Protein AF-A0A6G3X5P5-F1 (afdb_monomer_lite)

pLDDT: mean 79.2, std 9.87, range [49.31, 92.62]

Radius of gyration: 18.9 Å; chains: 1; bounding box: 40×33×54 Å

Organism: NCBI:txid2706086

Secondary structure (DSSP, 8-state):
-HHHHHHHHHHHHHHHHHHHHHHHHHHHHHH---HHHHHHHHHHHHHHHHHHHHHHHHHHHHHT--TT----HHHHHHHHHHHHHHHHTS-------S-HHHH--

Sequence (105 aa):
EDRDRIARDLHDLVIQRLFATGMMLESAQRRSVVPEVRTGVGRAVDELDVTIQEIRTAIFALQQEPAEAPSGLRTRVLREINMAAVPLGFKPSHRFLGPVDSLVG

Foldseek 3Di:
DVVLVVVVVVLVVVLVVLVVVLVVLVVVLVPDPDPVSVVVSVVVSVVSVVVSLVSVLVNVVVVPPDVDDDPFPVNVVVNVQVNVCVVVVHRDDDDDDPPRRVVVD

InterPro domains:
  IPR011712 Signal transduction histidine kinase, subgroup 3, dimerisation and phosphoacceptor domain [PF07730] (3-64)
  IPR050482 Sensor Histidine Kinase Two-Component System [PTHR24421] (1-84)

Structure (mmCIF, N/CA/C/O backbone):
data_AF-A0A6G3X5P5-F1
#
_entry.id   AF-A0A6G3X5P5-F1
#
loop_
_atom_site.group_PDB
_atom_site.id
_atom_site.type_symbol
_atom_site.label_atom_id
_atom_site.label_alt_id
_atom_site.label_comp_id
_atom_site.label_asym_id
_atom_site.label_entity_id
_atom_site.label_seq_id
_atom_site.pdbx_PDB_ins_code
_atom_site.Cartn_x
_atom_site.Cartn_y
_atom_site.Cartn_z
_atom_site.occupancy
_atom_site.B_iso_or_equiv
_atom_site.auth_seq_id
_atom_site.auth_comp_id
_atom_site.auth_asym_id
_atom_site.auth_atom_id
_atom_site.pdbx_PDB_model_num
ATOM 1 N N . GLU A 1 1 ? 20.945 6.984 -12.190 1.00 62.38 1 GLU A N 1
ATOM 2 C CA . GLU A 1 1 ? 21.417 6.096 -11.105 1.00 62.38 1 GLU A CA 1
ATOM 3 C C . GLU A 1 1 ? 21.308 6.731 -9.714 1.00 62.38 1 GLU A C 1
ATOM 5 O O . GLU A 1 1 ? 20.435 6.314 -8.963 1.00 62.38 1 GLU A O 1
ATOM 10 N N . ASP A 1 2 ? 22.084 7.767 -9.358 1.00 71.38 2 ASP A N 1
ATOM 11 C CA . ASP A 1 2 ? 21.973 8.395 -8.020 1.00 71.38 2 ASP A CA 1
ATOM 12 C C . ASP A 1 2 ? 20.628 9.087 -7.770 1.00 71.38 2 ASP A C 1
ATOM 14 O O . ASP A 1 2 ? 20.056 8.964 -6.690 1.00 71.38 2 ASP A O 1
ATOM 18 N N . ARG A 1 3 ? 20.079 9.765 -8.783 1.00 68.44 3 ARG A N 1
ATOM 19 C CA . ARG A 1 3 ? 18.749 10.386 -8.700 1.00 68.44 3 ARG A CA 1
ATOM 20 C C . ARG A 1 3 ? 17.646 9.349 -8.466 1.00 68.44 3 ARG A C 1
ATOM 22 O O . ARG A 1 3 ? 16.772 9.570 -7.634 1.00 68.44 3 ARG A O 1
ATOM 29 N N . ASP A 1 4 ? 17.722 8.211 -9.151 1.00 70.12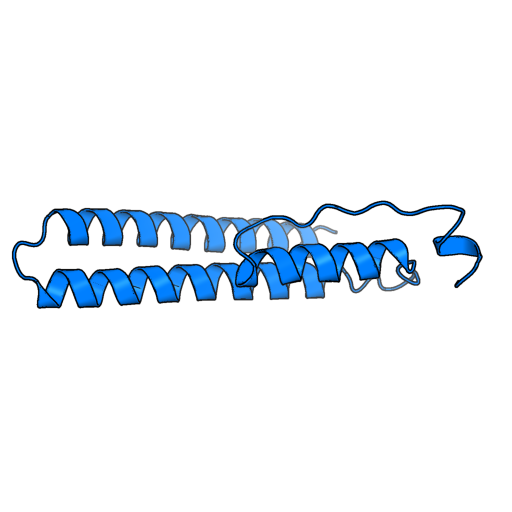 4 ASP A N 1
ATOM 30 C CA . ASP A 1 4 ? 16.738 7.125 -9.040 1.00 70.12 4 ASP A CA 1
ATOM 31 C C . ASP A 1 4 ? 16.857 6.397 -7.698 1.00 70.12 4 ASP A C 1
ATOM 33 O O . ASP A 1 4 ? 15.864 5.932 -7.143 1.00 70.12 4 ASP A O 1
ATOM 37 N N . ARG A 1 5 ? 18.077 6.322 -7.153 1.00 74.69 5 ARG A N 1
ATOM 38 C CA . ARG A 1 5 ? 18.348 5.819 -5.804 1.00 74.69 5 ARG A CA 1
ATOM 39 C C . ARG A 1 5 ? 17.787 6.751 -4.732 1.00 74.69 5 ARG A C 1
ATOM 41 O O . ARG A 1 5 ? 17.042 6.286 -3.882 1.00 74.69 5 ARG A O 1
ATOM 48 N N . ILE A 1 6 ? 18.053 8.055 -4.823 1.00 72.44 6 ILE A N 1
ATOM 49 C CA . ILE A 1 6 ? 17.511 9.061 -3.894 1.00 72.44 6 ILE A CA 1
ATOM 50 C C . ILE A 1 6 ? 15.977 9.073 -3.933 1.00 72.44 6 ILE A C 1
ATOM 52 O O . ILE A 1 6 ? 15.340 9.148 -2.886 1.00 72.44 6 ILE A O 1
ATOM 56 N N . ALA A 1 7 ? 15.377 8.967 -5.123 1.00 76.00 7 ALA A N 1
ATOM 57 C CA . ALA A 1 7 ? 13.928 8.870 -5.263 1.00 76.00 7 ALA A CA 1
ATOM 58 C C . ALA A 1 7 ? 13.378 7.615 -4.564 1.00 76.00 7 ALA A C 1
ATOM 60 O O . ALA A 1 7 ? 12.434 7.723 -3.786 1.00 76.00 7 ALA A O 1
ATOM 61 N N . ARG A 1 8 ? 13.996 6.442 -4.774 1.00 77.75 8 ARG A N 1
ATOM 62 C CA . ARG A 1 8 ? 13.635 5.194 -4.076 1.00 77.75 8 ARG A CA 1
ATOM 63 C C . ARG A 1 8 ? 13.721 5.323 -2.558 1.00 77.75 8 ARG A C 1
ATOM 65 O O . ARG A 1 8 ? 12.732 5.058 -1.884 1.00 77.75 8 ARG A O 1
ATOM 72 N N . ASP A 1 9 ? 14.849 5.804 -2.046 1.00 80.00 9 ASP A N 1
ATOM 73 C CA . ASP A 1 9 ? 15.077 5.940 -0.605 1.00 80.00 9 ASP A CA 1
ATOM 74 C C . ASP A 1 9 ? 14.063 6.910 0.034 1.00 80.00 9 ASP A C 1
ATOM 76 O O . ASP A 1 9 ? 13.534 6.657 1.120 1.00 80.00 9 ASP A O 1
ATOM 80 N N . LEU A 1 10 ? 13.737 8.012 -0.658 1.00 80.88 10 LEU A N 1
ATOM 81 C CA . LEU A 1 10 ? 12.734 8.973 -0.199 1.00 80.88 10 LEU A CA 1
ATOM 82 C C . LEU A 1 10 ? 11.329 8.360 -0.176 1.00 80.88 10 LEU A C 1
ATOM 84 O O . LEU A 1 10 ? 10.585 8.556 0.785 1.00 80.88 10 LEU A O 1
ATOM 88 N N . HIS A 1 11 ? 10.959 7.616 -1.215 1.00 83.75 11 HIS A N 1
ATOM 89 C CA . HIS A 1 11 ? 9.668 6.946 -1.283 1.00 83.75 11 HIS A CA 1
ATOM 90 C C . HIS A 1 11 ? 9.511 5.862 -0.210 1.00 83.75 11 HIS A C 1
ATOM 92 O O . HIS A 1 11 ? 8.465 5.804 0.441 1.00 83.75 11 HIS A O 1
ATOM 98 N N . ASP A 1 12 ? 10.550 5.063 0.033 1.00 85.31 12 ASP A N 1
ATOM 99 C CA . ASP A 1 12 ? 10.557 4.065 1.103 1.00 85.31 12 ASP A CA 1
ATOM 100 C C . ASP A 1 12 ? 10.393 4.730 2.475 1.00 85.31 12 ASP A C 1
ATOM 102 O O . ASP A 1 12 ? 9.606 4.265 3.303 1.00 85.31 12 ASP A O 1
ATOM 106 N N . LEU A 1 13 ? 11.060 5.868 2.699 1.00 85.62 13 LEU A N 1
ATOM 107 C CA . LEU A 1 13 ? 10.904 6.655 3.921 1.00 85.62 13 LEU A CA 1
ATOM 108 C C .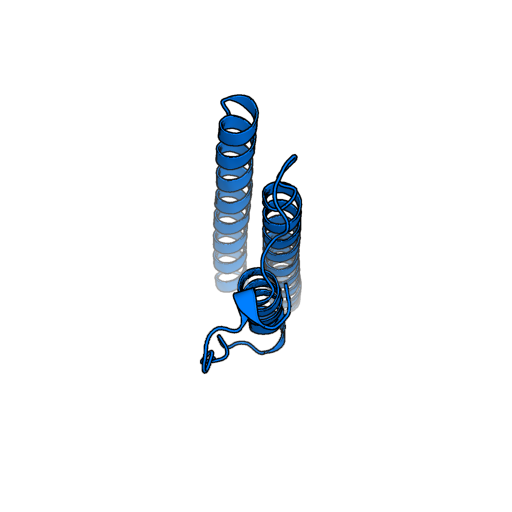 LEU A 1 13 ? 9.474 7.196 4.091 1.0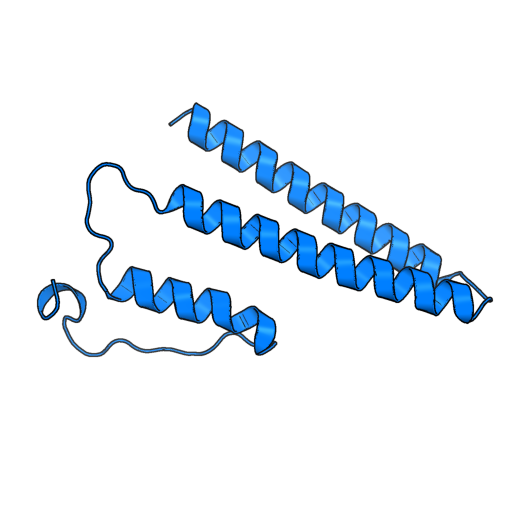0 85.62 13 LEU A C 1
ATOM 110 O O . LEU A 1 13 ? 8.932 7.163 5.199 1.00 85.62 13 LEU A O 1
ATOM 114 N N . VAL A 1 14 ? 8.853 7.697 3.018 1.00 85.69 14 VAL A N 1
ATOM 115 C CA . VAL A 1 14 ? 7.459 8.172 3.047 1.00 85.69 14 VAL A CA 1
ATOM 116 C C . VAL A 1 14 ? 6.511 7.024 3.396 1.00 85.69 14 VAL A C 1
ATOM 118 O O . VAL A 1 14 ? 5.702 7.170 4.312 1.00 85.69 14 VAL A O 1
ATOM 121 N N . ILE A 1 15 ? 6.656 5.864 2.747 1.00 83.62 15 ILE A N 1
ATOM 122 C CA . ILE A 1 15 ? 5.841 4.671 3.020 1.00 83.62 15 ILE A CA 1
ATOM 123 C C . ILE A 1 15 ? 5.992 4.229 4.484 1.00 83.62 15 ILE A C 1
ATOM 125 O O . ILE A 1 15 ? 4.992 4.004 5.164 1.00 83.62 15 ILE A O 1
ATOM 129 N N . GLN A 1 16 ? 7.220 4.162 5.007 1.00 87.44 16 GLN A N 1
ATOM 130 C CA . GLN A 1 16 ? 7.474 3.793 6.405 1.00 87.44 16 GLN A CA 1
ATOM 131 C C . GLN A 1 16 ? 6.792 4.745 7.400 1.00 87.44 16 GLN A C 1
ATOM 133 O O . GLN A 1 16 ? 6.205 4.297 8.387 1.00 87.44 16 GLN A O 1
ATOM 138 N N . ARG A 1 17 ? 6.836 6.060 7.149 1.00 86.06 17 ARG A N 1
ATOM 139 C CA . ARG A 1 17 ? 6.195 7.065 8.016 1.00 86.06 17 ARG A CA 1
ATOM 140 C C . ARG A 1 17 ? 4.673 6.977 7.997 1.00 86.06 17 ARG A C 1
ATOM 142 O O . ARG A 1 17 ? 4.046 7.158 9.043 1.00 86.06 17 ARG A O 1
ATOM 149 N N . LEU A 1 18 ? 4.085 6.692 6.838 1.00 86.88 18 LEU A N 1
ATOM 150 C CA . LEU A 1 18 ? 2.645 6.476 6.721 1.00 86.88 18 LEU A CA 1
ATOM 151 C C . LEU A 1 18 ? 2.218 5.227 7.502 1.00 86.88 18 LEU A C 1
ATOM 153 O O . LEU A 1 18 ? 1.291 5.317 8.303 1.00 86.88 18 LEU A O 1
ATOM 157 N N . PHE A 1 19 ? 2.963 4.119 7.399 1.00 83.44 19 PHE A N 1
ATOM 158 C CA . PHE A 1 19 ? 2.718 2.926 8.222 1.00 83.44 19 PHE A CA 1
ATOM 159 C C . PHE A 1 19 ? 2.820 3.207 9.723 1.00 83.44 19 PHE A C 1
ATOM 161 O O . PHE A 1 19 ? 1.951 2.802 10.494 1.00 83.44 19 PHE A O 1
ATOM 168 N N . ALA A 1 20 ? 3.860 3.925 10.155 1.00 84.94 20 ALA A N 1
ATOM 169 C CA . ALA A 1 20 ? 4.012 4.300 11.559 1.00 84.94 20 ALA A CA 1
ATOM 170 C C . ALA A 1 20 ? 2.817 5.129 12.058 1.00 84.94 20 ALA A C 1
ATOM 172 O O . ALA A 1 20 ? 2.315 4.902 13.160 1.00 84.94 20 ALA A O 1
ATOM 173 N N . THR A 1 21 ? 2.324 6.042 11.221 1.00 86.06 21 THR A N 1
ATOM 174 C CA . THR A 1 21 ? 1.151 6.868 11.520 1.00 86.06 21 THR A CA 1
ATOM 175 C C . THR A 1 21 ? -0.123 6.020 11.601 1.00 86.06 21 THR A C 1
ATOM 177 O O . THR A 1 21 ? -0.878 6.164 12.561 1.00 86.06 21 THR A O 1
ATOM 180 N N . GLY A 1 22 ? -0.326 5.080 10.671 1.00 87.75 22 GLY A N 1
ATOM 181 C CA . GLY A 1 22 ? -1.425 4.108 10.713 1.00 87.75 22 GLY A CA 1
ATOM 182 C C . GLY A 1 22 ? -1.438 3.300 12.015 1.00 87.75 22 GLY A C 1
ATOM 183 O O . GLY A 1 22 ? -2.445 3.270 12.719 1.00 87.75 22 GLY A O 1
ATOM 184 N N . MET A 1 23 ? -0.285 2.763 12.432 1.00 87.06 23 MET A N 1
ATOM 185 C CA . MET A 1 23 ? -0.159 2.037 13.707 1.00 87.06 23 MET A CA 1
ATOM 186 C C . MET A 1 23 ? -0.474 2.913 14.933 1.00 87.06 23 MET A C 1
ATOM 188 O O . MET A 1 23 ? -1.071 2.440 15.909 1.00 87.06 23 MET A O 1
ATOM 192 N N . MET A 1 24 ? -0.087 4.195 14.913 1.00 84.69 24 MET A N 1
ATOM 193 C CA . MET A 1 24 ? -0.433 5.146 15.978 1.00 84.69 24 MET A CA 1
ATOM 194 C C . MET A 1 24 ? -1.944 5.396 16.043 1.00 84.69 24 MET A C 1
ATOM 196 O O . MET A 1 24 ? -2.506 5.444 17.143 1.00 84.69 24 MET A O 1
ATOM 200 N N . LEU A 1 25 ? -2.599 5.514 14.887 1.00 87.88 25 LEU A N 1
ATOM 201 C CA . LEU A 1 25 ? -4.046 5.681 14.781 1.00 87.88 25 LEU A CA 1
ATOM 202 C C . LEU A 1 25 ? -4.790 4.434 15.262 1.00 87.88 25 LEU A C 1
ATOM 204 O O . LEU A 1 25 ? -5.660 4.563 16.118 1.00 87.88 25 LEU A O 1
ATOM 208 N N . GLU A 1 26 ? -4.397 3.229 14.853 1.00 87.31 26 GLU A N 1
ATOM 209 C CA . GLU A 1 26 ? -4.975 1.990 15.394 1.00 87.31 26 GLU A CA 1
ATOM 210 C C . GLU A 1 26 ? -4.832 1.897 16.922 1.00 87.31 26 GLU A C 1
ATOM 212 O O . GLU A 1 26 ? -5.755 1.502 17.638 1.00 87.31 26 GLU A O 1
ATOM 217 N N . SER A 1 27 ? -3.671 2.283 17.460 1.00 86.50 27 SER A N 1
ATOM 218 C CA . SER A 1 27 ? -3.441 2.322 18.908 1.00 86.50 27 SER A CA 1
ATOM 219 C C . SER A 1 27 ? -4.353 3.338 19.610 1.00 86.50 27 SER A C 1
ATOM 221 O O . SER A 1 27 ? -4.863 3.082 20.705 1.00 86.50 27 SER A O 1
ATOM 223 N N . ALA A 1 28 ? -4.606 4.494 18.991 1.00 83.06 28 ALA A N 1
ATOM 224 C CA . ALA A 1 28 ? -5.579 5.468 19.480 1.00 83.06 28 ALA A CA 1
ATOM 225 C C . ALA A 1 28 ? -7.020 4.933 19.394 1.00 83.06 28 ALA A C 1
ATOM 227 O O . ALA A 1 28 ? -7.777 5.067 20.356 1.00 83.06 28 ALA A O 1
ATOM 228 N N . GLN A 1 29 ? -7.373 4.252 18.301 1.00 87.94 29 GLN A N 1
ATOM 229 C CA . GLN A 1 29 ? -8.670 3.609 18.099 1.00 87.94 29 GLN A CA 1
ATOM 230 C C . GLN A 1 29 ? -8.964 2.595 19.210 1.00 87.94 29 GLN A C 1
ATOM 232 O O . GLN A 1 29 ? -10.015 2.666 19.846 1.00 87.94 29 GLN A O 1
ATOM 237 N N . ARG A 1 30 ? -8.007 1.700 19.502 1.00 87.00 30 ARG A N 1
ATOM 238 C CA . ARG A 1 30 ? -8.127 0.676 20.554 1.00 87.00 30 ARG A CA 1
ATOM 239 C C . ARG A 1 30 ? -8.345 1.274 21.949 1.00 87.00 30 ARG A C 1
ATOM 241 O O . ARG A 1 30 ? -9.013 0.656 22.773 1.00 87.00 30 ARG A O 1
ATOM 248 N N . ARG A 1 31 ? -7.807 2.470 22.214 1.00 87.19 31 ARG A N 1
ATOM 249 C CA . ARG A 1 31 ? -7.937 3.176 23.503 1.00 87.19 31 ARG A CA 1
ATOM 250 C C . ARG A 1 31 ? -9.182 4.055 23.610 1.00 87.19 31 ARG A C 1
ATOM 252 O O . ARG A 1 31 ? -9.559 4.421 24.720 1.00 87.19 31 ARG A O 1
ATOM 259 N N . SER A 1 32 ? -9.816 4.409 22.495 1.00 89.38 32 SER A N 1
ATOM 260 C CA . SER A 1 32 ? -11.031 5.222 22.522 1.00 89.38 32 SER A CA 1
ATOM 261 C C . SER A 1 32 ? -12.185 4.441 23.148 1.00 89.38 32 SER A C 1
ATOM 263 O O . SER A 1 32 ? -12.378 3.268 22.842 1.00 89.38 32 SER A O 1
ATOM 265 N N . VAL A 1 33 ? -12.994 5.079 23.992 1.00 90.75 33 VAL A N 1
ATOM 266 C CA . VAL A 1 33 ? -14.252 4.510 24.519 1.00 90.75 33 VAL A CA 1
ATOM 267 C C . VAL A 1 33 ? -15.485 5.000 23.756 1.00 90.75 33 VAL A C 1
ATOM 269 O O . VAL A 1 33 ? -16.568 4.459 23.943 1.00 90.75 33 VAL A O 1
ATOM 272 N N . VAL A 1 34 ? -15.311 5.988 22.872 1.00 92.62 34 VAL A N 1
ATOM 273 C CA . VAL A 1 34 ? -16.383 6.593 22.074 1.00 92.62 34 VAL A CA 1
ATOM 274 C C . VAL A 1 34 ? -16.493 5.851 20.730 1.00 92.62 34 VAL A C 1
ATOM 276 O O . VAL A 1 34 ? -15.527 5.879 19.954 1.00 92.62 34 VAL A O 1
ATOM 279 N N . PRO A 1 35 ? -17.620 5.173 20.434 1.00 88.06 35 PRO A N 1
ATOM 280 C CA . PRO A 1 35 ? -17.793 4.369 19.218 1.00 88.06 35 PRO A CA 1
ATOM 281 C C . PRO A 1 35 ? -17.605 5.151 17.911 1.00 88.06 35 PRO A C 1
ATOM 283 O O . PRO A 1 35 ? -16.994 4.650 16.964 1.00 88.06 35 PRO A O 1
ATOM 286 N N . GLU A 1 36 ? -18.068 6.398 17.864 1.00 85.94 36 GLU A N 1
ATOM 287 C CA . GLU A 1 36 ? -17.956 7.281 16.701 1.00 85.94 36 GLU A CA 1
ATOM 288 C C . GLU A 1 36 ? -16.491 7.606 16.402 1.00 85.94 36 GLU A C 1
ATOM 290 O O . GLU A 1 36 ? -16.058 7.550 15.252 1.00 85.94 36 GLU A O 1
ATOM 295 N N . VAL A 1 37 ? -15.694 7.856 17.447 1.00 85.38 37 VAL A N 1
ATOM 296 C CA . VAL A 1 37 ? -14.250 8.094 17.321 1.00 85.38 37 VAL A CA 1
ATOM 297 C C . VAL A 1 37 ? -13.542 6.832 16.835 1.00 85.38 37 VAL A C 1
ATOM 299 O O . VAL A 1 37 ? -12.684 6.922 15.961 1.00 85.38 37 VAL A O 1
ATOM 302 N N . ARG A 1 38 ? -13.910 5.641 17.334 1.00 88.25 38 ARG A N 1
ATOM 303 C CA . ARG A 1 38 ? -13.338 4.383 16.820 1.00 88.25 38 ARG A CA 1
ATOM 304 C C . ARG A 1 38 ? -13.622 4.209 15.333 1.00 88.25 38 ARG A C 1
ATOM 306 O O . ARG A 1 38 ? -12.722 3.858 14.579 1.00 88.25 38 ARG A O 1
ATOM 313 N N . THR A 1 39 ? -14.857 4.467 14.921 1.00 86.56 39 THR A N 1
ATOM 314 C CA . THR A 1 39 ? -15.277 4.333 13.523 1.00 86.56 39 THR A CA 1
ATOM 315 C C . THR A 1 39 ? -14.549 5.338 12.632 1.00 86.56 39 THR A C 1
ATOM 317 O O . THR A 1 39 ? -14.029 4.962 11.585 1.00 86.56 39 THR A O 1
ATOM 320 N N . GLY A 1 40 ? -14.444 6.599 13.064 1.00 85.19 40 GLY A N 1
ATOM 321 C CA . GLY A 1 40 ? -13.723 7.640 12.330 1.00 85.19 40 GLY A CA 1
ATOM 322 C C . GLY A 1 40 ? -12.232 7.339 12.173 1.00 85.19 40 GLY A C 1
ATOM 323 O O . GLY A 1 40 ? -11.700 7.453 11.073 1.00 85.19 40 GLY A O 1
ATOM 324 N N . VAL A 1 41 ? -11.568 6.892 13.243 1.00 89.19 41 VAL A N 1
ATOM 325 C CA . VAL A 1 41 ? -10.147 6.517 13.188 1.00 89.19 41 VAL A CA 1
ATOM 326 C C . VAL A 1 41 ? -9.928 5.281 12.313 1.00 89.19 41 VAL A C 1
ATOM 328 O O . VAL A 1 41 ? -8.963 5.257 11.561 1.00 89.19 41 VAL A O 1
ATOM 331 N N . GLY A 1 42 ? -10.834 4.297 12.351 1.00 85.12 42 GLY A N 1
ATOM 332 C CA . GLY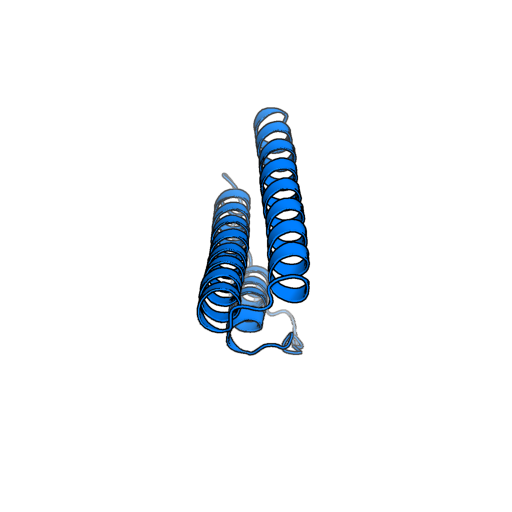 A 1 42 ? -10.771 3.132 11.459 1.00 85.12 42 GLY A CA 1
ATOM 333 C C . GLY A 1 42 ? -10.811 3.535 9.987 1.00 85.12 42 GLY A C 1
ATOM 334 O O . GLY A 1 42 ? -9.921 3.173 9.232 1.00 85.12 42 GLY A O 1
ATOM 335 N N . ARG A 1 43 ? -11.762 4.400 9.612 1.00 85.25 43 ARG A N 1
ATOM 336 C CA . ARG A 1 43 ? -11.851 4.930 8.242 1.00 85.25 43 ARG A CA 1
ATOM 337 C C . ARG A 1 43 ? -10.590 5.680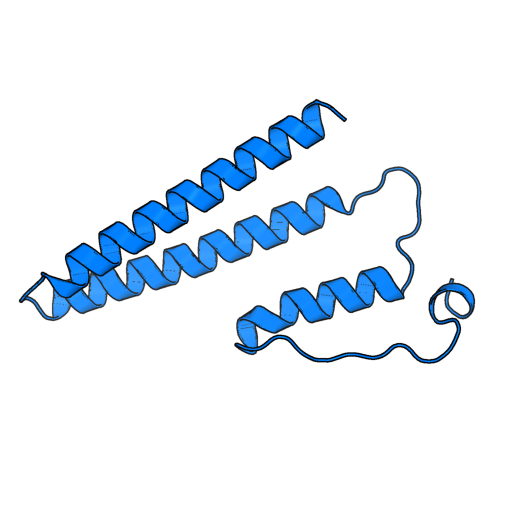 7.809 1.00 85.25 43 ARG A C 1
ATOM 339 O O . ARG A 1 43 ? -10.182 5.557 6.662 1.00 85.25 43 ARG A O 1
ATOM 346 N N . ALA A 1 44 ? -9.983 6.451 8.711 1.00 82.69 44 ALA A N 1
ATOM 347 C CA . ALA A 1 44 ? -8.740 7.163 8.419 1.00 82.69 44 ALA A CA 1
ATOM 348 C C . ALA A 1 44 ? -7.551 6.206 8.219 1.00 82.69 44 ALA A C 1
ATOM 350 O O . ALA A 1 44 ? -6.689 6.477 7.388 1.00 82.69 44 ALA A O 1
ATOM 351 N N . VAL A 1 45 ? -7.499 5.093 8.961 1.00 88.00 45 VAL A N 1
ATOM 352 C CA . VAL A 1 45 ? -6.498 4.033 8.748 1.00 88.00 45 VAL A CA 1
ATOM 353 C C . VAL A 1 45 ? -6.705 3.370 7.385 1.00 88.00 45 VAL A C 1
ATOM 355 O O . VAL A 1 45 ? -5.749 3.278 6.621 1.00 88.00 45 VAL A O 1
ATOM 358 N N . ASP A 1 46 ? -7.944 3.015 7.037 1.00 85.44 46 ASP A N 1
ATOM 359 C CA . ASP A 1 46 ? -8.261 2.411 5.735 1.00 85.44 46 ASP A CA 1
ATOM 360 C C . ASP A 1 46 ? -7.847 3.327 4.564 1.00 85.44 46 ASP A C 1
ATOM 362 O O . ASP A 1 46 ? -7.271 2.878 3.573 1.00 85.44 46 ASP A O 1
ATOM 366 N N . GLU A 1 47 ? -8.096 4.635 4.679 1.00 84.00 47 GLU A N 1
ATOM 367 C CA . GLU A 1 47 ? -7.716 5.626 3.663 1.00 84.00 47 GLU A CA 1
ATOM 368 C C . GLU A 1 47 ? -6.189 5.793 3.546 1.00 84.00 47 GLU A C 1
ATOM 370 O O . GLU A 1 47 ? -5.654 5.943 2.440 1.00 84.00 47 GLU A O 1
ATOM 375 N N . LEU A 1 48 ? -5.462 5.703 4.666 1.00 87.25 48 LEU A N 1
ATOM 376 C CA . LEU A 1 48 ? -3.997 5.686 4.659 1.00 87.25 48 LEU A CA 1
ATOM 377 C C . LEU A 1 48 ? -3.447 4.443 3.957 1.00 87.25 48 LEU A C 1
ATOM 379 O O . LEU A 1 48 ? -2.508 4.572 3.171 1.00 87.25 48 LEU A O 1
ATOM 383 N N . ASP A 1 49 ? -4.032 3.269 4.185 1.00 84.62 49 ASP A N 1
ATOM 384 C CA . ASP A 1 49 ? -3.614 2.031 3.523 1.00 84.62 49 ASP A CA 1
ATOM 385 C C . ASP A 1 49 ? -3.836 2.091 2.005 1.00 84.62 49 ASP A C 1
ATOM 387 O O . ASP A 1 49 ? -2.943 1.722 1.231 1.00 84.62 49 ASP A O 1
ATOM 391 N N . VAL A 1 50 ? -4.977 2.637 1.564 1.00 84.44 50 VAL A N 1
ATOM 392 C CA . VAL A 1 50 ? -5.240 2.910 0.140 1.00 84.44 50 VAL A CA 1
ATOM 393 C C . VAL A 1 50 ? -4.173 3.847 -0.430 1.00 84.44 50 VAL A C 1
ATOM 395 O O . VAL A 1 50 ? -3.551 3.532 -1.445 1.00 84.44 50 VAL A O 1
ATOM 398 N N . THR A 1 51 ? -3.884 4.949 0.263 1.00 82.19 51 THR A N 1
ATOM 399 C CA . THR A 1 51 ? -2.896 5.946 -0.178 1.00 82.19 51 THR A CA 1
ATOM 400 C C . THR A 1 51 ? -1.484 5.355 -0.287 1.00 82.19 51 THR A C 1
ATOM 402 O O . THR A 1 51 ? -0.779 5.580 -1.273 1.00 82.19 51 THR A O 1
ATOM 405 N N . ILE A 1 52 ? -1.052 4.556 0.696 1.00 83.56 52 ILE A N 1
ATOM 406 C CA . ILE A 1 52 ? 0.239 3.849 0.661 1.00 83.56 52 ILE A CA 1
ATOM 407 C C . ILE A 1 52 ? 0.324 2.955 -0.582 1.00 83.56 52 ILE A C 1
ATOM 409 O O . ILE A 1 52 ? 1.371 2.880 -1.237 1.00 83.56 52 ILE A O 1
ATOM 413 N N . GLN A 1 53 ? -0.772 2.279 -0.920 1.00 80.94 53 GLN A N 1
ATOM 414 C CA . GLN A 1 53 ? -0.817 1.367 -2.051 1.00 80.94 53 GLN A CA 1
ATOM 415 C C . GLN A 1 53 ? -0.816 2.094 -3.406 1.00 80.94 53 GLN A C 1
ATOM 417 O O . GLN A 1 53 ? -0.140 1.640 -4.338 1.00 80.94 53 GLN A O 1
ATOM 422 N N . GLU A 1 54 ? -1.498 3.233 -3.519 1.00 81.12 54 GLU A N 1
ATOM 423 C CA . GLU A 1 54 ? -1.435 4.111 -4.696 1.00 81.12 54 GLU A CA 1
ATOM 424 C C . GLU A 1 54 ? -0.014 4.633 -4.924 1.00 81.12 54 GLU A C 1
ATOM 426 O O . GLU A 1 54 ? 0.520 4.522 -6.030 1.00 81.12 54 GLU A O 1
ATOM 431 N N . ILE A 1 55 ? 0.645 5.105 -3.860 1.00 83.75 55 ILE A N 1
ATOM 432 C CA . ILE A 1 55 ? 2.040 5.558 -3.909 1.00 83.75 55 ILE A CA 1
ATOM 433 C C . ILE A 1 55 ? 2.948 4.426 -4.403 1.00 83.75 55 ILE A C 1
ATOM 435 O O . ILE A 1 55 ? 3.725 4.623 -5.338 1.00 83.75 55 ILE A O 1
ATOM 439 N N . ARG A 1 56 ? 2.824 3.215 -3.841 1.00 81.19 56 ARG A N 1
ATOM 440 C CA . ARG A 1 56 ? 3.613 2.043 -4.261 1.00 81.19 56 ARG A CA 1
ATOM 441 C C . ARG A 1 56 ? 3.403 1.717 -5.743 1.00 81.19 56 ARG A C 1
ATOM 443 O O . ARG A 1 56 ? 4.367 1.431 -6.450 1.00 81.19 56 ARG A O 1
ATOM 450 N N . THR A 1 57 ? 2.161 1.789 -6.215 1.00 75.88 57 THR A N 1
ATOM 451 C CA . THR A 1 57 ? 1.800 1.553 -7.620 1.00 75.88 57 THR A CA 1
ATOM 452 C C . THR A 1 57 ? 2.427 2.592 -8.547 1.00 75.88 57 THR A C 1
ATOM 454 O O . THR A 1 57 ? 3.055 2.225 -9.542 1.00 75.88 57 THR A O 1
ATOM 457 N N . ALA A 1 58 ? 2.324 3.875 -8.195 1.00 74.50 58 ALA A N 1
ATOM 458 C CA . ALA A 1 58 ? 2.920 4.968 -8.954 1.00 74.50 58 ALA A CA 1
ATOM 459 C C . ALA A 1 58 ? 4.451 4.843 -9.029 1.00 74.50 58 ALA A C 1
ATOM 461 O O . ALA A 1 58 ? 5.028 4.979 -10.107 1.00 74.50 58 ALA A O 1
ATOM 462 N N . ILE A 1 59 ? 5.113 4.493 -7.921 1.00 73.75 59 ILE A N 1
ATOM 463 C CA . ILE A 1 59 ? 6.566 4.262 -7.884 1.00 73.75 59 ILE A CA 1
ATOM 464 C C . ILE A 1 59 ? 6.968 3.115 -8.817 1.00 73.75 59 ILE A C 1
ATOM 466 O O . ILE A 1 59 ? 7.910 3.260 -9.597 1.00 73.75 59 ILE A O 1
ATOM 470 N N . PHE A 1 60 ? 6.255 1.984 -8.775 1.00 68.62 60 PHE A N 1
ATOM 471 C CA . PHE A 1 60 ? 6.522 0.861 -9.679 1.00 68.62 60 PHE A CA 1
ATOM 472 C C . PHE A 1 60 ? 6.306 1.233 -11.148 1.00 68.62 60 PHE A C 1
ATOM 474 O O . PHE A 1 60 ? 7.053 0.765 -12.007 1.00 68.62 60 PHE A O 1
ATOM 481 N N . ALA A 1 61 ? 5.302 2.060 -11.448 1.00 68.69 61 ALA A N 1
ATOM 482 C CA . ALA A 1 61 ? 5.060 2.537 -12.802 1.00 68.69 61 ALA A CA 1
ATOM 483 C C . ALA A 1 61 ? 6.228 3.385 -13.323 1.00 68.69 61 ALA A C 1
ATOM 485 O O . ALA A 1 61 ? 6.717 3.109 -14.415 1.00 68.69 61 ALA A O 1
ATOM 486 N N . LEU A 1 62 ? 6.723 4.320 -12.506 1.00 67.56 62 LEU A N 1
ATOM 487 C CA . LEU A 1 62 ? 7.847 5.204 -12.832 1.00 67.56 62 LEU A CA 1
ATOM 488 C C . LEU A 1 62 ? 9.182 4.454 -12.972 1.00 67.56 62 LEU A C 1
ATOM 490 O O . LEU A 1 62 ? 9.983 4.770 -13.842 1.00 67.56 62 LEU A O 1
ATOM 494 N N . GLN A 1 63 ? 9.428 3.426 -12.153 1.00 63.62 63 GLN A N 1
ATOM 495 C CA . GLN A 1 63 ? 10.649 2.609 -12.247 1.00 63.62 63 GLN A CA 1
ATOM 496 C C . GLN A 1 63 ? 10.695 1.707 -13.486 1.00 63.62 63 GLN A C 1
ATOM 498 O O . GLN A 1 63 ? 11.758 1.200 -13.840 1.00 63.62 63 GLN A O 1
ATOM 503 N N . GLN A 1 64 ? 9.549 1.468 -14.124 1.00 58.41 64 GLN A N 1
ATOM 504 C CA . GLN A 1 64 ? 9.439 0.632 -15.313 1.00 58.41 64 GLN A CA 1
ATOM 505 C C . GLN A 1 64 ? 9.266 1.431 -16.609 1.00 58.41 64 GLN A C 1
ATOM 507 O O . GLN A 1 64 ? 8.809 0.867 -17.603 1.00 58.41 64 GLN A O 1
ATOM 512 N N . GLU A 1 65 ? 9.668 2.699 -16.632 1.00 52.44 65 GLU A N 1
ATOM 513 C CA . GLU A 1 65 ? 10.080 3.368 -17.866 1.00 52.44 65 GLU A CA 1
ATOM 514 C C . GLU A 1 65 ? 11.592 3.146 -18.066 1.00 52.44 65 GLU A C 1
ATOM 516 O O . GLU A 1 65 ? 12.398 4.004 -17.700 1.00 52.44 65 GLU A O 1
ATOM 521 N N . PRO A 1 66 ? 12.050 1.994 -18.600 1.00 53.50 66 PRO A N 1
ATOM 522 C CA . PRO A 1 66 ? 13.403 1.923 -19.107 1.00 53.50 66 PRO A CA 1
ATOM 523 C C . PRO A 1 66 ? 13.466 2.788 -20.361 1.00 53.50 66 PRO A C 1
ATOM 525 O O . PRO A 1 66 ? 12.716 2.582 -21.316 1.00 53.50 66 PRO A O 1
ATOM 528 N N . ALA A 1 67 ? 14.411 3.718 -20.371 1.00 54.25 67 ALA A N 1
ATOM 529 C CA . ALA A 1 67 ? 14.716 4.516 -21.543 1.00 54.25 67 ALA A CA 1
ATOM 530 C C . ALA A 1 67 ? 15.131 3.674 -22.772 1.00 54.25 67 ALA A C 1
ATOM 532 O O . ALA A 1 67 ? 15.137 4.233 -23.858 1.00 54.25 67 ALA A O 1
ATOM 533 N N . GLU A 1 68 ? 15.445 2.367 -22.673 1.00 49.31 68 GLU A N 1
ATOM 534 C CA . GLU A 1 68 ? 16.009 1.615 -23.819 1.00 49.31 68 GLU A CA 1
ATOM 535 C C . GLU A 1 68 ? 15.687 0.097 -23.919 1.00 49.31 68 GLU A C 1
ATOM 537 O O . GLU A 1 68 ? 16.416 -0.628 -24.589 1.00 49.31 68 GLU A O 1
ATOM 542 N N . ALA A 1 69 ? 14.601 -0.448 -23.342 1.00 52.69 69 ALA A N 1
ATOM 543 C CA . ALA A 1 69 ? 14.245 -1.859 -23.620 1.00 52.69 69 ALA A CA 1
ATOM 544 C C . ALA A 1 69 ? 12.732 -2.145 -23.622 1.00 52.69 69 ALA A C 1
ATOM 546 O O . ALA A 1 69 ? 12.040 -1.735 -22.686 1.00 52.69 69 ALA A O 1
ATOM 547 N N . PRO A 1 70 ? 12.191 -2.912 -24.595 1.00 55.09 70 PRO A N 1
ATOM 548 C CA . PRO A 1 70 ? 10.819 -3.396 -24.516 1.00 55.09 70 PRO A CA 1
ATOM 549 C C . PRO A 1 70 ? 10.699 -4.330 -23.309 1.00 55.09 70 PRO A C 1
ATOM 551 O O . PRO A 1 70 ? 11.347 -5.375 -23.250 1.00 55.09 70 PRO A O 1
ATOM 554 N N . SER A 1 71 ? 9.879 -3.965 -22.322 1.00 65.06 71 SER A N 1
ATOM 555 C CA . SER A 1 71 ? 9.538 -4.899 -21.248 1.00 65.06 71 SER A CA 1
ATOM 556 C C . SER A 1 71 ? 8.811 -6.103 -21.863 1.00 65.06 71 SER A C 1
ATOM 558 O O . SER A 1 71 ? 7.710 -5.970 -22.400 1.00 65.06 71 SER A O 1
ATOM 560 N N . GLY A 1 72 ? 9.455 -7.276 -21.840 1.00 77.38 72 GLY A N 1
ATOM 561 C CA . GLY A 1 72 ? 8.888 -8.518 -22.372 1.00 77.38 72 GLY A CA 1
ATOM 562 C C . GLY A 1 72 ? 7.513 -8.829 -21.770 1.00 77.38 72 GLY A C 1
ATOM 563 O O . GLY A 1 72 ? 7.189 -8.396 -20.656 1.00 77.38 72 GLY A O 1
ATOM 564 N N . LEU A 1 73 ? 6.685 -9.576 -22.506 1.00 81.75 73 LEU A N 1
ATOM 565 C CA . LEU A 1 73 ? 5.298 -9.880 -22.136 1.00 81.75 73 LEU A CA 1
ATOM 566 C C . LEU A 1 73 ? 5.179 -10.437 -20.709 1.00 81.75 73 LEU A C 1
ATOM 568 O O . LEU A 1 73 ? 4.262 -10.064 -19.974 1.00 81.75 73 LEU A O 1
ATOM 572 N N . ARG A 1 74 ? 6.130 -11.272 -20.279 1.00 81.94 74 ARG A N 1
ATOM 573 C CA . ARG A 1 74 ? 6.178 -11.812 -18.917 1.00 81.94 74 ARG A CA 1
ATOM 574 C C . ARG A 1 74 ? 6.214 -10.712 -17.857 1.00 81.94 74 ARG A C 1
ATOM 576 O O . ARG A 1 74 ? 5.472 -10.790 -16.880 1.00 81.94 74 ARG A O 1
ATOM 583 N N . THR A 1 75 ? 7.037 -9.684 -18.045 1.00 80.38 75 THR A N 1
ATOM 584 C CA . THR A 1 75 ? 7.176 -8.567 -17.097 1.00 80.38 75 THR A CA 1
ATOM 585 C C . THR A 1 75 ? 5.873 -7.784 -16.971 1.00 80.38 75 THR A C 1
ATOM 587 O O . THR A 1 75 ? 5.459 -7.442 -15.862 1.00 80.38 75 THR A O 1
ATOM 590 N N . ARG A 1 76 ? 5.177 -7.565 -18.091 1.00 81.50 76 ARG A N 1
ATOM 591 C CA . ARG A 1 76 ? 3.863 -6.908 -18.103 1.00 81.50 76 ARG A CA 1
ATOM 592 C C . ARG A 1 76 ? 2.801 -7.743 -17.389 1.00 81.50 76 ARG A C 1
ATOM 594 O O . ARG A 1 76 ? 2.087 -7.220 -16.545 1.00 81.50 76 ARG A O 1
ATOM 601 N N . VAL A 1 77 ? 2.739 -9.048 -17.651 1.00 84.94 77 VAL A N 1
ATOM 602 C CA . VAL A 1 77 ? 1.785 -9.955 -16.984 1.00 84.94 77 VAL A CA 1
ATOM 603 C C . VAL A 1 77 ? 2.034 -10.020 -15.474 1.00 84.94 77 VAL A C 1
ATOM 605 O O . VAL A 1 77 ? 1.095 -9.951 -14.684 1.00 84.94 77 VAL A O 1
ATOM 608 N N . LEU A 1 78 ? 3.298 -10.100 -15.052 1.00 83.50 78 LEU A N 1
ATOM 609 C CA . LEU A 1 78 ? 3.663 -10.083 -13.634 1.00 83.50 78 LEU A CA 1
ATOM 610 C C . LEU A 1 78 ? 3.252 -8.783 -12.936 1.00 83.50 78 LEU A C 1
ATOM 612 O O . LEU A 1 78 ? 2.867 -8.819 -11.766 1.00 83.50 78 LEU A O 1
ATOM 616 N N . ARG A 1 79 ? 3.322 -7.643 -13.631 1.00 79.69 79 ARG A N 1
ATOM 617 C CA . ARG A 1 79 ? 2.837 -6.364 -13.103 1.00 79.69 79 ARG A CA 1
ATOM 618 C C . ARG A 1 79 ? 1.342 -6.430 -12.813 1.00 79.69 79 ARG A C 1
ATOM 620 O O . ARG A 1 79 ? 0.951 -6.154 -11.684 1.00 79.69 79 ARG A O 1
ATOM 627 N N . GLU A 1 80 ? 0.539 -6.842 -13.789 1.00 82.88 80 GLU A N 1
ATOM 628 C CA . GLU A 1 80 ? -0.919 -6.912 -13.631 1.00 82.88 80 GLU A CA 1
ATOM 629 C C . GLU A 1 80 ? -1.327 -7.865 -12.503 1.00 82.88 80 GLU A C 1
ATOM 631 O O . GLU A 1 80 ? -2.181 -7.536 -11.684 1.00 82.88 80 GLU A O 1
ATOM 636 N N . ILE A 1 81 ? -0.653 -9.012 -12.380 1.00 85.12 81 ILE A N 1
ATOM 637 C CA . ILE A 1 81 ? -0.899 -9.961 -11.284 1.00 85.12 81 ILE A CA 1
ATOM 638 C C . ILE A 1 81 ? -0.608 -9.330 -9.915 1.00 85.12 81 ILE A C 1
ATOM 640 O O . ILE A 1 81 ? -1.367 -9.534 -8.967 1.00 85.12 81 ILE A O 1
ATOM 644 N N . ASN A 1 82 ? 0.482 -8.567 -9.792 1.00 79.75 82 ASN A N 1
ATOM 645 C CA . ASN A 1 82 ? 0.822 -7.899 -8.535 1.00 79.75 82 ASN A CA 1
ATOM 646 C C . ASN A 1 82 ? -0.136 -6.741 -8.216 1.00 79.75 82 ASN A C 1
ATOM 648 O O . ASN A 1 82 ? -0.447 -6.532 -7.046 1.00 79.75 82 ASN A O 1
ATOM 652 N N . MET A 1 83 ? -0.633 -6.023 -9.227 1.00 77.06 83 MET A N 1
ATOM 653 C CA . MET A 1 83 ? -1.659 -4.987 -9.053 1.00 77.06 83 MET A CA 1
ATOM 654 C C . MET A 1 83 ? -3.002 -5.584 -8.620 1.00 77.06 83 MET A C 1
ATOM 656 O O . MET A 1 83 ? -3.648 -5.063 -7.714 1.00 77.06 83 MET A O 1
ATOM 660 N N . ALA A 1 84 ? -3.386 -6.725 -9.194 1.00 80.12 84 ALA A N 1
ATOM 661 C CA . ALA A 1 84 ? -4.627 -7.418 -8.861 1.00 80.12 84 ALA A CA 1
ATOM 662 C C . ALA A 1 84 ? -4.633 -8.021 -7.446 1.00 80.12 84 ALA A C 1
ATOM 664 O O . ALA A 1 84 ? -5.703 -8.239 -6.884 1.00 80.12 84 ALA A O 1
ATOM 665 N N . ALA A 1 85 ? -3.467 -8.264 -6.839 1.00 80.50 85 ALA A N 1
ATOM 666 C CA . ALA A 1 85 ? -3.383 -8.848 -5.500 1.00 80.50 85 ALA A CA 1
ATOM 667 C C . ALA A 1 85 ? -4.065 -7.992 -4.415 1.00 80.50 85 ALA A C 1
ATOM 669 O O . ALA A 1 85 ? -4.543 -8.531 -3.419 1.00 80.50 85 ALA A O 1
ATOM 670 N N . VAL A 1 86 ? -4.134 -6.672 -4.621 1.00 68.12 86 VAL A N 1
ATOM 671 C CA . VAL A 1 86 ? -4.744 -5.716 -3.685 1.00 68.12 86 VAL A CA 1
ATOM 672 C C . VAL A 1 86 ? -6.265 -5.867 -3.629 1.00 68.12 86 VAL A C 1
ATOM 674 O O . VAL A 1 86 ? -6.764 -6.229 -2.567 1.00 68.12 86 VAL A O 1
ATOM 677 N N . PRO A 1 87 ? -7.025 -5.660 -4.726 1.00 71.25 87 PRO A N 1
ATOM 678 C CA . PRO A 1 87 ? -8.474 -5.843 -4.687 1.00 71.25 87 PRO A CA 1
ATOM 679 C C . PRO A 1 87 ? -8.879 -7.295 -4.397 1.00 71.25 87 PRO A C 1
ATOM 681 O O . PRO A 1 87 ? -9.970 -7.530 -3.890 1.00 71.25 87 PRO A O 1
ATOM 684 N N . LEU A 1 88 ? -8.019 -8.273 -4.704 1.00 85.31 88 LEU A N 1
ATOM 685 C CA . LEU A 1 88 ? -8.293 -9.685 -4.433 1.00 85.31 88 LEU A CA 1
ATOM 686 C C . LEU A 1 88 ? -8.049 -10.088 -2.971 1.00 85.31 88 LEU A C 1
ATOM 688 O O . LEU A 1 88 ? -8.571 -11.113 -2.541 1.00 85.31 88 LEU A O 1
ATOM 692 N N . GLY A 1 89 ? -7.248 -9.336 -2.207 1.00 84.25 89 GLY A N 1
ATOM 693 C CA . GLY A 1 89 ? -6.866 -9.697 -0.835 1.00 84.25 89 GLY A CA 1
ATOM 694 C C . GLY A 1 89 ? -5.945 -10.923 -0.730 1.00 84.25 89 GLY A C 1
ATOM 695 O O . GLY A 1 89 ? -5.670 -11.404 0.367 1.00 84.25 89 GLY A O 1
ATOM 696 N N . PHE A 1 90 ? -5.449 -11.444 -1.855 1.00 80.44 90 PHE A N 1
ATOM 697 C CA . PHE A 1 90 ? -4.474 -12.532 -1.909 1.00 80.44 90 PHE A CA 1
ATOM 698 C C . PHE A 1 90 ? -3.575 -12.384 -3.136 1.00 80.44 90 PHE A C 1
ATOM 700 O O . PHE A 1 90 ? -3.971 -11.808 -4.146 1.00 80.44 90 PHE A O 1
ATOM 707 N N . LYS A 1 91 ? -2.362 -12.950 -3.079 1.00 80.00 91 LYS A N 1
ATOM 708 C CA . LYS A 1 91 ? -1.445 -12.978 -4.225 1.00 80.00 91 LYS A CA 1
ATOM 709 C C . LYS A 1 91 ? -1.831 -14.109 -5.189 1.00 80.00 91 LYS A C 1
ATOM 711 O O . LYS A 1 91 ? -1.701 -15.273 -4.802 1.00 80.00 91 LYS A O 1
ATOM 716 N N . PRO A 1 92 ? -2.252 -13.820 -6.435 1.00 85.38 92 PRO A N 1
ATOM 717 C CA . PRO A 1 92 ? -2.591 -14.869 -7.388 1.00 85.38 92 PRO A CA 1
ATOM 718 C C . PRO A 1 92 ? -1.351 -15.673 -7.788 1.00 85.38 92 PRO A C 1
ATOM 720 O O . PRO A 1 92 ? -0.261 -15.127 -7.994 1.00 85.38 92 PRO A O 1
ATOM 723 N N . SER A 1 93 ? -1.513 -16.988 -7.909 1.00 86.88 93 SER A N 1
ATOM 724 C CA . SER A 1 93 ? -0.479 -17.862 -8.452 1.00 86.88 93 SER A CA 1
ATOM 725 C C . SER A 1 93 ? -0.474 -17.791 -9.980 1.00 86.88 93 SER A C 1
ATOM 727 O O . SER A 1 93 ? -1.499 -17.565 -10.619 1.00 86.88 93 SER A O 1
ATOM 729 N N . HIS A 1 94 ? 0.699 -17.969 -10.584 1.00 86.62 94 HIS A N 1
ATOM 730 C CA . HIS A 1 94 ? 0.847 -17.953 -12.035 1.00 86.62 94 HIS A CA 1
ATOM 731 C C . HIS A 1 94 ? 1.943 -18.919 -12.475 1.00 86.62 94 HIS A C 1
ATOM 733 O O . HIS A 1 94 ? 2.854 -19.256 -11.717 1.00 86.62 94 HIS A O 1
ATOM 739 N N . ARG A 1 95 ? 1.859 -19.356 -13.730 1.00 88.00 95 ARG A N 1
ATOM 740 C CA . ARG A 1 95 ? 2.887 -20.157 -14.386 1.00 88.00 95 ARG A CA 1
ATOM 741 C C . ARG A 1 95 ? 2.945 -19.762 -15.851 1.00 88.00 95 ARG A C 1
ATOM 743 O O . ARG A 1 95 ? 1.924 -19.732 -16.525 1.00 88.00 95 ARG A O 1
ATOM 750 N N . PHE A 1 96 ? 4.148 -19.494 -16.336 1.00 87.44 96 PHE A N 1
ATOM 751 C CA . PHE A 1 96 ? 4.404 -19.310 -17.759 1.00 87.44 96 PHE A CA 1
ATOM 752 C C . PHE A 1 96 ? 4.817 -20.654 -18.358 1.00 87.44 96 PHE A C 1
ATOM 754 O O . PHE A 1 96 ? 5.651 -21.350 -17.777 1.00 87.44 96 PHE A O 1
ATOM 761 N N . LEU A 1 97 ? 4.238 -21.017 -19.499 1.00 87.81 97 LEU A N 1
ATOM 762 C CA . LEU A 1 97 ? 4.561 -22.243 -20.224 1.00 87.81 97 LEU A CA 1
ATOM 763 C C . LEU A 1 97 ? 5.180 -21.872 -21.572 1.00 87.81 97 LEU A C 1
ATOM 765 O O . LEU A 1 97 ? 4.598 -21.096 -22.326 1.00 87.81 97 LEU A O 1
ATOM 769 N N . GLY A 1 98 ? 6.358 -22.428 -21.862 1.00 82.56 98 GLY A N 1
ATOM 770 C CA . GLY A 1 98 ? 7.098 -22.145 -23.093 1.00 82.56 98 GLY A CA 1
ATOM 771 C C . GLY A 1 98 ? 7.808 -20.781 -23.108 1.00 82.56 98 GLY A C 1
ATOM 772 O O . GLY A 1 98 ? 7.858 -20.078 -22.090 1.00 82.56 98 GLY A O 1
ATOM 773 N N . PRO A 1 99 ? 8.404 -20.405 -24.254 1.00 78.94 99 PRO A N 1
ATOM 774 C CA . PRO A 1 99 ? 9.190 -19.186 -24.384 1.00 78.94 99 PRO A CA 1
ATOM 775 C C . PRO A 1 99 ? 8.282 -17.989 -24.721 1.00 78.94 99 PRO A C 1
ATOM 777 O O . PRO A 1 99 ? 8.273 -17.458 -25.827 1.00 78.94 99 PRO A O 1
ATOM 780 N N . VAL A 1 100 ? 7.485 -17.585 -23.728 1.00 80.81 100 VAL A N 1
ATOM 781 C CA . VAL A 1 100 ? 6.452 -16.533 -23.824 1.00 80.81 100 VAL A CA 1
ATOM 782 C C . VAL A 1 100 ? 7.007 -15.197 -24.326 1.00 80.81 100 VAL A C 1
ATOM 784 O O . VAL A 1 100 ? 6.341 -14.501 -25.084 1.00 80.81 100 VAL A O 1
ATOM 787 N N . ASP A 1 101 ? 8.234 -14.856 -23.936 1.00 76.31 101 ASP A N 1
ATOM 788 C CA . ASP A 1 101 ? 8.857 -13.584 -24.304 1.00 76.31 101 ASP A CA 1
ATOM 789 C C . ASP A 1 101 ? 9.395 -13.570 -25.744 1.00 76.31 101 ASP A C 1
ATOM 791 O O . ASP A 1 101 ? 9.467 -12.505 -26.340 1.00 76.31 101 ASP A O 1
ATOM 795 N N . SER A 1 102 ? 9.735 -14.729 -26.326 1.00 71.25 102 SER A N 1
ATOM 796 C CA . SER A 1 102 ? 10.290 -14.814 -27.688 1.00 71.25 102 SER A CA 1
ATOM 797 C C . SER A 1 102 ? 9.263 -15.184 -28.762 1.00 71.25 102 SER A C 1
ATOM 799 O O . SER A 1 102 ? 9.588 -15.159 -29.941 1.00 71.25 102 SER A O 1
ATOM 801 N N . LEU A 1 103 ? 8.058 -15.616 -28.373 1.00 64.94 103 LEU A N 1
ATOM 802 C CA . LEU A 1 103 ? 6.962 -15.933 -29.304 1.00 64.94 103 LEU A CA 1
ATOM 803 C C . LEU A 1 103 ? 6.012 -14.751 -29.528 1.00 64.94 103 LEU A C 1
ATOM 805 O O . LEU A 1 103 ? 5.202 -14.789 -30.449 1.00 64.94 103 LEU A O 1
ATOM 809 N N . VAL A 1 104 ? 6.076 -13.738 -28.663 1.00 65.25 104 VAL A N 1
ATOM 810 C CA . VAL A 1 104 ? 5.176 -12.573 -28.675 1.00 65.25 104 VAL A CA 1
ATOM 811 C C . VAL A 1 104 ? 5.962 -11.250 -28.748 1.00 65.25 104 VAL A C 1
ATOM 813 O O . VAL A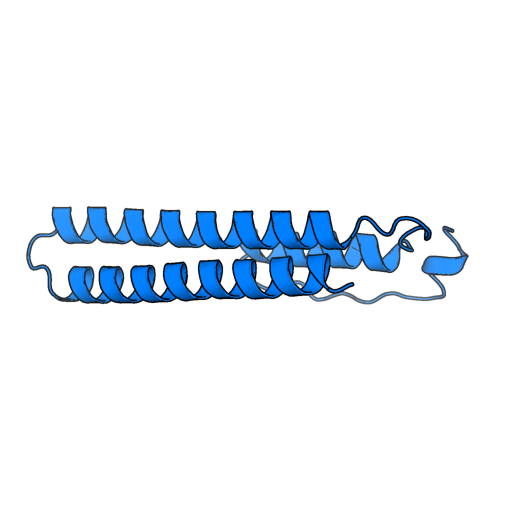 1 104 ? 5.358 -10.181 -28.695 1.00 65.25 104 VAL A O 1
ATOM 816 N N . GLY A 1 105 ? 7.295 -11.320 -28.854 1.00 53.97 105 GLY A N 1
ATOM 817 C CA . GLY A 1 105 ? 8.221 -10.184 -28.915 1.00 53.97 105 GLY A CA 1
ATOM 818 C C . GLY A 1 105 ? 8.892 -10.054 -30.270 1.00 53.97 105 GLY A C 1
ATOM 819 O O . GLY A 1 105 ? 9.289 -11.106 -30.818 1.00 53.97 105 GLY A O 1
#